Protein AF-A0A453NGG6-F1 (afdb_monomer_lite)

Structure (mmCIF, N/CA/C/O backbone):
data_AF-A0A453NGG6-F1
#
_entry.id   AF-A0A453NGG6-F1
#
loop_
_atom_site.group_PDB
_atom_site.id
_atom_site.type_symbol
_atom_site.label_atom_id
_atom_site.label_alt_id
_atom_site.label_comp_id
_atom_site.label_asym_id
_atom_site.label_entity_id
_atom_site.label_seq_id
_atom_site.pdbx_PDB_ins_code
_atom_site.Cartn_x
_atom_site.Cartn_y
_atom_site.Cartn_z
_atom_site.occupancy
_atom_site.B_iso_or_equiv
_atom_site.auth_seq_id
_atom_site.auth_comp_id
_atom_site.auth_asym_id
_atom_site.auth_atom_id
_atom_site.pdbx_PDB_model_num
ATOM 1 N N . GLU A 1 1 ? -25.852 18.191 16.989 1.00 44.97 1 GLU A N 1
ATOM 2 C CA . GLU A 1 1 ? -25.327 18.763 18.247 1.00 44.97 1 GLU A CA 1
ATOM 3 C C . GLU A 1 1 ? -23.805 18.828 18.145 1.00 44.97 1 GLU A C 1
ATOM 5 O O . GLU A 1 1 ? -23.213 17.887 17.631 1.00 44.97 1 GLU A O 1
ATOM 10 N N . LYS A 1 2 ? -23.177 19.963 18.475 1.00 37.56 2 LYS A N 1
ATOM 11 C CA . LYS A 1 2 ? -21.723 20.170 18.329 1.00 37.56 2 LYS A CA 1
ATOM 12 C C . LYS A 1 2 ? -21.072 20.022 19.701 1.00 37.56 2 LYS A C 1
ATOM 14 O O . LYS A 1 2 ? -21.316 20.851 20.569 1.00 37.56 2 LYS A O 1
ATOM 19 N N . PHE A 1 3 ? -20.265 18.982 19.884 1.00 37.06 3 PHE A N 1
ATOM 20 C CA . PHE A 1 3 ? -19.529 18.746 21.124 1.00 37.06 3 PHE A CA 1
ATOM 21 C C . PHE A 1 3 ? -18.134 19.376 21.014 1.00 37.06 3 PHE A C 1
ATOM 23 O O . PHE A 1 3 ? -17.378 19.046 20.100 1.00 37.06 3 PHE A O 1
ATOM 30 N N . SER A 1 4 ? -17.801 20.308 21.910 1.00 35.47 4 SER A N 1
ATOM 31 C CA . SER A 1 4 ? -16.474 20.929 21.998 1.00 35.47 4 SER A CA 1
ATOM 32 C C . SER A 1 4 ? -15.711 20.373 23.194 1.00 35.47 4 SER A C 1
ATOM 34 O O . SER A 1 4 ? -16.234 20.382 24.307 1.00 35.47 4 SER A O 1
ATOM 36 N N . PHE A 1 5 ? -14.471 19.937 22.976 1.00 36.25 5 PHE A N 1
ATOM 37 C CA . PHE A 1 5 ? -13.595 19.401 24.015 1.00 36.25 5 PHE A CA 1
ATOM 38 C C . PHE A 1 5 ? -12.413 20.346 24.259 1.00 36.25 5 PHE A C 1
ATOM 40 O O . PHE A 1 5 ? -11.691 20.687 23.323 1.00 36.25 5 PHE A O 1
ATOM 47 N N . THR A 1 6 ? -12.198 20.749 25.510 1.00 36.38 6 THR A N 1
ATOM 48 C CA . THR A 1 6 ? -11.005 21.481 25.956 1.00 36.38 6 THR A CA 1
ATOM 49 C C . THR A 1 6 ? -10.087 20.538 26.736 1.00 36.38 6 THR A C 1
ATOM 51 O O . THR A 1 6 ? -10.434 20.059 27.811 1.00 36.38 6 THR A O 1
ATOM 54 N N . VAL A 1 7 ? -8.896 20.264 26.190 1.00 34.22 7 VAL A N 1
ATOM 55 C CA . VAL A 1 7 ? -7.803 19.566 26.892 1.00 34.22 7 VAL A CA 1
ATOM 56 C C . VAL A 1 7 ? -7.043 20.589 27.738 1.00 34.22 7 VAL A C 1
ATOM 58 O O . VAL A 1 7 ? -6.506 21.551 27.190 1.00 34.22 7 VAL A O 1
ATOM 61 N N . THR A 1 8 ? -6.915 20.361 29.043 1.00 32.44 8 THR A N 1
ATOM 62 C CA . THR A 1 8 ? -5.880 20.993 29.873 1.00 32.44 8 THR A CA 1
ATOM 63 C C . THR A 1 8 ? -4.665 20.070 29.954 1.00 32.44 8 THR A C 1
ATOM 65 O O . THR A 1 8 ? -4.759 18.918 30.371 1.00 32.44 8 THR A O 1
ATOM 68 N N . ALA A 1 9 ? -3.514 20.573 29.510 1.00 33.34 9 ALA A N 1
ATOM 69 C CA . ALA A 1 9 ? -2.228 19.896 29.610 1.00 33.34 9 ALA A CA 1
ATOM 70 C C . ALA A 1 9 ? -1.497 20.353 30.880 1.00 33.34 9 ALA A C 1
ATOM 72 O O . ALA A 1 9 ? -1.321 21.552 31.091 1.00 33.34 9 ALA A O 1
ATOM 73 N N . THR A 1 10 ? -1.017 19.411 31.691 1.00 31.14 10 THR A N 1
ATOM 74 C CA . THR A 1 10 ? -0.014 19.671 32.731 1.00 31.14 10 THR A CA 1
ATOM 75 C C . THR A 1 10 ? 1.199 18.775 32.512 1.00 31.14 10 THR A C 1
ATOM 77 O O . THR A 1 10 ? 1.097 17.555 32.397 1.00 31.14 10 THR A O 1
ATOM 80 N N . ALA A 1 11 ? 2.359 19.423 32.414 1.00 33.12 11 ALA A N 1
ATOM 81 C CA . ALA A 1 11 ? 3.676 18.833 32.235 1.00 33.12 11 ALA A CA 1
ATOM 82 C C . ALA A 1 11 ? 4.549 19.098 33.473 1.00 33.12 11 ALA A C 1
ATOM 84 O O . ALA A 1 11 ? 4.583 20.230 33.955 1.00 33.12 11 ALA A O 1
ATOM 85 N N . LYS A 1 12 ? 5.242 18.051 33.946 1.00 31.36 12 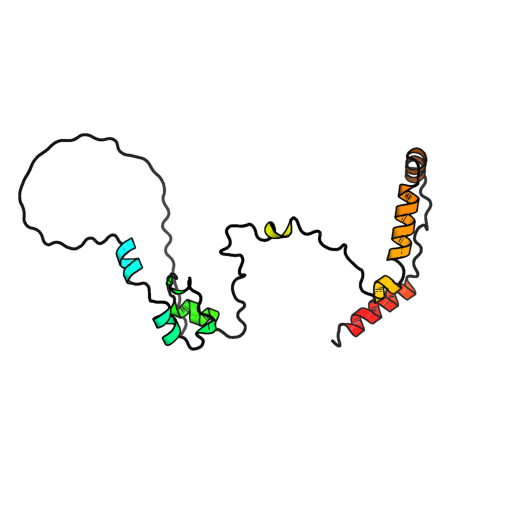LYS A N 1
ATOM 86 C CA . LYS A 1 12 ? 6.482 17.979 34.766 1.00 31.36 12 LYS A CA 1
ATOM 87 C C . LYS A 1 12 ? 6.542 16.543 35.323 1.00 31.36 12 LYS A C 1
ATOM 89 O O . LYS A 1 12 ? 5.527 16.071 35.813 1.00 31.36 12 LYS A O 1
ATOM 94 N N . GLY A 1 13 ? 7.602 15.742 35.233 1.00 28.17 13 GLY A N 1
ATOM 95 C CA . GLY A 1 13 ? 9.039 16.009 35.155 1.00 28.17 13 GLY A CA 1
ATOM 96 C C . GLY A 1 13 ? 9.708 15.337 36.370 1.00 28.17 13 GLY A C 1
ATOM 97 O O . GLY A 1 13 ? 9.475 15.821 37.467 1.00 28.17 13 GLY A O 1
ATOM 98 N N . GLU A 1 14 ? 10.398 14.203 36.128 1.00 29.06 14 GLU A N 1
ATOM 99 C CA . GLU A 1 14 ? 11.607 13.599 36.773 1.00 29.06 14 GLU A CA 1
ATOM 100 C C . GLU A 1 14 ? 11.889 13.888 38.273 1.00 29.06 14 GLU A C 1
ATOM 102 O O . GLU A 1 14 ? 11.798 15.023 38.706 1.00 29.06 14 GLU A O 1
ATOM 107 N N . GLY A 1 15 ? 12.338 13.000 39.169 1.00 26.44 15 GLY A N 1
ATOM 108 C CA . GLY A 1 15 ? 12.923 11.658 39.149 1.00 26.44 15 GLY A CA 1
ATOM 109 C C . GLY A 1 15 ? 13.669 11.428 40.493 1.00 26.44 15 GLY A C 1
ATOM 110 O O . GLY A 1 15 ? 14.025 12.389 41.168 1.00 26.44 15 GLY A O 1
ATOM 111 N N . ASN A 1 16 ? 13.935 10.157 40.816 1.00 28.25 16 ASN A N 1
ATOM 112 C CA . ASN A 1 16 ? 14.922 9.613 41.773 1.00 28.25 16 ASN A CA 1
ATOM 113 C C . ASN A 1 16 ? 14.576 9.325 43.262 1.00 28.25 16 ASN A C 1
ATOM 115 O O . ASN A 1 16 ? 14.553 10.199 44.120 1.00 28.25 16 ASN A O 1
ATOM 119 N N . GLU A 1 17 ? 14.335 8.026 43.493 1.00 29.70 17 GLU A N 1
ATOM 120 C CA . GLU A 1 17 ? 14.970 7.069 44.427 1.00 29.70 17 GLU A CA 1
ATOM 121 C C . GLU A 1 17 ? 15.230 7.414 45.908 1.00 29.70 17 GLU A C 1
ATOM 123 O O . GLU A 1 17 ? 15.846 8.405 46.285 1.00 29.70 17 GLU A O 1
ATOM 128 N N . LYS A 1 18 ? 14.758 6.474 46.740 1.00 26.69 18 LYS A N 1
ATOM 129 C CA . LYS A 1 18 ? 14.790 6.411 48.202 1.00 26.69 18 LYS A CA 1
ATOM 130 C C . LYS A 1 18 ? 15.906 5.464 48.660 1.00 26.69 18 LYS A C 1
ATOM 132 O O . LYS A 1 18 ? 16.033 4.385 48.092 1.00 26.69 18 LYS A O 1
ATOM 137 N N . GLU A 1 19 ? 16.550 5.784 49.780 1.00 27.97 19 GLU A N 1
ATOM 138 C CA . GLU A 1 19 ? 17.157 4.802 50.688 1.00 27.97 19 GLU A CA 1
ATOM 139 C C . GLU A 1 19 ? 16.703 5.061 52.132 1.00 27.97 19 GLU A C 1
ATOM 141 O O . GLU A 1 19 ? 16.215 6.136 52.479 1.00 27.97 19 GLU A O 1
ATOM 146 N N . ALA A 1 20 ? 16.765 3.995 52.924 1.00 29.50 20 ALA A N 1
ATOM 147 C CA . ALA A 1 20 ? 15.894 3.672 54.042 1.00 29.50 20 ALA A CA 1
ATOM 148 C C . ALA A 1 20 ? 16.494 3.958 55.428 1.00 29.50 20 ALA A C 1
ATOM 150 O O . ALA A 1 20 ? 17.701 3.850 55.627 1.00 29.50 20 ALA A O 1
ATOM 151 N N . SER A 1 21 ? 15.623 4.143 56.425 1.00 30.53 21 SER A N 1
ATOM 152 C CA . SER A 1 21 ? 15.875 3.704 57.803 1.00 30.53 21 SER A CA 1
ATOM 153 C C . SER A 1 21 ? 14.558 3.407 58.538 1.00 30.53 21 SER A C 1
ATOM 155 O O . SER A 1 21 ? 13.589 4.162 58.474 1.00 30.53 21 SER A O 1
ATOM 157 N N . ASN A 1 22 ? 14.533 2.233 59.174 1.00 29.06 22 ASN A N 1
ATOM 158 C CA . ASN A 1 22 ? 13.510 1.720 60.090 1.00 29.06 22 ASN A CA 1
ATOM 159 C C . ASN A 1 22 ? 13.496 2.524 61.405 1.00 29.06 22 ASN A C 1
ATOM 161 O O . ASN A 1 22 ? 14.553 2.981 61.828 1.00 29.06 22 ASN A O 1
ATOM 165 N N . ASP A 1 23 ? 12.356 2.622 62.097 1.00 30.3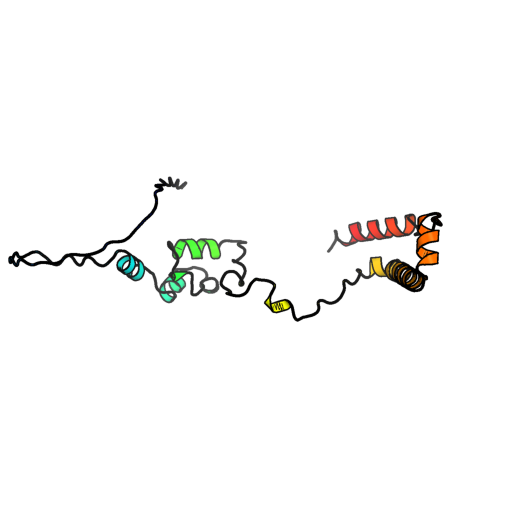3 23 ASP A N 1
ATOM 166 C CA . ASP A 1 23 ? 12.048 1.801 63.286 1.00 30.33 23 ASP A CA 1
ATOM 167 C C . ASP A 1 23 ? 10.665 2.165 63.877 1.00 30.33 23 ASP A C 1
ATOM 169 O O . ASP A 1 23 ? 9.973 3.071 63.418 1.00 30.33 23 ASP A O 1
ATOM 173 N N . ALA A 1 24 ? 10.228 1.366 64.843 1.00 31.98 24 ALA A N 1
ATOM 174 C CA . ALA A 1 24 ? 8.868 1.061 65.240 1.00 31.98 24 ALA A CA 1
ATOM 175 C C . ALA A 1 24 ? 8.125 2.148 66.038 1.00 31.98 24 ALA A C 1
ATOM 177 O O . ALA A 1 24 ? 8.716 2.870 66.830 1.00 31.98 24 ALA A O 1
ATOM 178 N N . ALA A 1 25 ? 6.784 2.129 65.972 1.00 33.34 25 ALA A N 1
ATOM 179 C CA . ALA A 1 25 ? 5.931 2.069 67.169 1.00 33.34 25 ALA A CA 1
ATOM 180 C C . ALA A 1 25 ? 4.438 1.914 66.818 1.00 33.34 25 ALA A C 1
ATOM 182 O O . ALA A 1 25 ? 3.856 2.623 66.005 1.00 33.34 25 ALA A O 1
ATOM 183 N N . LYS A 1 26 ? 3.820 0.961 67.506 1.00 34.66 26 LYS A N 1
ATOM 184 C CA . LYS A 1 26 ? 2.442 0.470 67.413 1.00 34.66 26 LYS A CA 1
ATOM 185 C C . LYS A 1 26 ? 1.444 1.425 68.086 1.00 34.66 26 LYS A C 1
ATOM 187 O O . LYS A 1 26 ? 1.613 1.723 69.267 1.00 34.66 26 LYS A O 1
ATOM 192 N N . LYS A 1 27 ? 0.327 1.769 67.428 1.00 31.03 27 LYS A N 1
ATOM 193 C CA . LYS A 1 27 ? -0.924 2.127 68.131 1.00 31.03 27 LYS A CA 1
ATOM 194 C C . LYS A 1 27 ? -2.180 1.853 67.291 1.00 31.03 27 LYS A C 1
ATOM 196 O O . LYS A 1 27 ? -2.290 2.285 66.154 1.00 31.03 27 LYS A O 1
ATOM 201 N N . LYS A 1 28 ? -3.096 1.093 67.903 1.00 35.22 28 LYS A N 1
ATOM 202 C CA . LYS A 1 28 ? -4.446 0.729 67.443 1.00 35.22 28 LYS A CA 1
ATOM 203 C C . LYS A 1 28 ? -5.301 1.969 67.151 1.00 35.22 28 LYS A C 1
ATOM 205 O O . LYS A 1 28 ? -5.370 2.854 67.999 1.00 35.22 28 LYS A O 1
ATOM 210 N N . GLY A 1 29 ? -6.047 1.932 66.051 1.00 28.70 29 GLY A N 1
ATOM 211 C CA . GLY A 1 29 ? -7.169 2.822 65.762 1.00 28.70 29 GLY A CA 1
ATOM 212 C C . GLY A 1 29 ? -7.968 2.257 64.592 1.00 28.70 29 GLY A C 1
ATOM 213 O O . GLY A 1 29 ? -7.405 2.000 63.539 1.00 28.70 29 GLY A O 1
ATOM 214 N N . SER A 1 30 ? -9.242 1.975 64.835 1.00 41.47 30 SER A N 1
ATOM 215 C CA . SER A 1 30 ? -10.259 1.558 63.870 1.00 41.47 30 SER A CA 1
ATOM 216 C C . SER A 1 30 ? -10.399 2.553 62.719 1.00 41.47 30 SER A C 1
ATOM 218 O O . SER A 1 30 ? -10.647 3.725 62.997 1.00 41.47 30 SER A O 1
ATOM 220 N N . ASP A 1 31 ? -10.340 2.091 61.472 1.00 32.00 31 ASP A N 1
ATOM 221 C CA . ASP A 1 31 ? -10.907 2.836 60.350 1.00 32.00 31 ASP A CA 1
ATOM 222 C C . ASP A 1 31 ? -11.295 1.896 59.203 1.00 32.00 31 ASP A C 1
ATOM 224 O O . ASP A 1 31 ? -10.743 0.810 59.034 1.00 32.00 31 ASP A O 1
ATOM 228 N N . VAL A 1 32 ? -12.332 2.315 58.499 1.00 41.75 32 VAL A N 1
ATOM 229 C CA . VAL A 1 32 ? -13.116 1.625 57.484 1.00 41.75 32 VAL A CA 1
ATOM 230 C C . VAL A 1 32 ? -12.249 1.318 56.262 1.00 41.75 32 VAL A C 1
ATOM 232 O O . VAL A 1 32 ? -11.589 2.206 55.730 1.00 41.75 32 VAL A O 1
ATOM 235 N N . ASP A 1 33 ? -12.269 0.062 55.809 1.00 33.00 33 ASP A N 1
ATOM 236 C CA . ASP A 1 33 ? -11.545 -0.419 54.627 1.00 33.00 33 ASP A CA 1
ATOM 237 C C . ASP A 1 33 ? -12.189 0.162 53.354 1.00 33.00 33 ASP A C 1
ATOM 239 O O . ASP A 1 33 ? -13.025 -0.457 52.691 1.00 33.00 33 ASP A O 1
ATOM 243 N N . TYR A 1 34 ? -11.872 1.422 53.048 1.00 42.00 34 TYR A N 1
ATOM 244 C CA . TYR A 1 34 ? -12.056 1.958 51.710 1.00 42.00 34 TYR A CA 1
ATOM 245 C C . TYR A 1 34 ? -11.016 1.280 50.839 1.00 42.00 34 TYR A C 1
ATOM 247 O O . TYR A 1 34 ? -9.862 1.693 50.821 1.00 42.00 34 TYR A O 1
ATOM 255 N N . ASP A 1 35 ? -11.459 0.234 50.146 1.00 45.88 35 ASP A N 1
ATOM 256 C CA . ASP A 1 35 ? -10.713 -0.510 49.142 1.00 45.88 35 ASP A CA 1
ATOM 257 C C . ASP A 1 35 ? -10.075 0.483 48.151 1.00 45.88 35 ASP A C 1
ATOM 259 O O . ASP A 1 35 ? -10.674 0.942 47.163 1.00 45.88 35 ASP A O 1
ATOM 263 N N . GLU A 1 36 ? -8.840 0.878 48.462 1.00 51.78 36 GLU A N 1
ATOM 264 C CA . GLU A 1 36 ? -7.959 1.675 47.628 1.00 51.78 36 GLU A CA 1
ATOM 265 C C . GLU A 1 36 ? -7.461 0.749 46.520 1.00 51.78 36 GLU A C 1
ATOM 267 O O . GLU A 1 36 ? -6.288 0.416 46.386 1.00 51.78 36 GLU A O 1
ATOM 272 N N . GLN A 1 37 ? -8.408 0.267 45.711 1.00 53.69 37 GLN A N 1
ATOM 273 C CA . GLN A 1 37 ? -8.087 -0.428 44.489 1.00 53.69 37 GLN A CA 1
ATOM 274 C C . GLN A 1 37 ? -7.369 0.583 43.613 1.00 53.69 37 GLN A C 1
ATOM 276 O O . GLN A 1 37 ? -7.982 1.529 43.102 1.00 53.69 37 GLN A O 1
ATOM 281 N N . ASP A 1 38 ? -6.066 0.366 43.467 1.00 59.53 38 ASP A N 1
ATOM 282 C CA . ASP A 1 38 ? -5.187 1.061 42.544 1.00 59.53 38 ASP A CA 1
ATOM 283 C C . ASP A 1 38 ? -5.964 1.453 41.278 1.00 59.53 38 ASP A C 1
ATOM 285 O O . ASP A 1 38 ? -6.529 0.597 40.592 1.00 59.53 38 ASP A O 1
ATOM 289 N N . ALA A 1 39 ? -5.991 2.744 40.938 1.00 65.06 39 ALA A N 1
ATOM 290 C CA . ALA A 1 39 ? -6.626 3.283 39.731 1.00 65.06 39 ALA A CA 1
ATOM 291 C C . ALA A 1 39 ? -6.483 2.426 38.438 1.00 65.06 39 ALA A C 1
ATOM 293 O O . ALA A 1 39 ? -7.439 2.392 37.653 1.00 65.06 39 ALA A O 1
ATOM 294 N N . PRO A 1 40 ? -5.366 1.707 38.166 1.00 64.50 40 PRO A N 1
ATOM 295 C CA . PRO A 1 40 ? -5.289 0.750 37.054 1.00 64.50 40 PRO A CA 1
ATOM 296 C C . PRO A 1 40 ? -6.275 -0.433 37.123 1.00 64.50 40 PRO A C 1
ATOM 298 O O . PRO A 1 40 ? -6.758 -0.861 36.074 1.00 64.50 40 PRO A O 1
ATOM 301 N N . LYS A 1 41 ? -6.601 -0.953 38.312 1.00 65.62 41 LYS A N 1
ATOM 302 C CA . LYS A 1 41 ? -7.534 -2.080 38.508 1.00 65.62 41 LYS A CA 1
ATOM 303 C C . LYS A 1 41 ? -8.977 -1.660 38.215 1.00 65.62 41 LYS A C 1
ATOM 305 O O . LYS A 1 41 ? -9.681 -2.355 37.485 1.00 65.62 41 LYS A O 1
ATOM 310 N N . LYS A 1 42 ? -9.375 -0.459 38.653 1.00 67.50 42 LYS A N 1
ATOM 311 C CA . LYS A 1 42 ? -10.700 0.129 38.363 1.00 67.50 42 LYS A CA 1
ATOM 312 C C . LYS A 1 42 ? -10.934 0.321 36.857 1.00 67.50 42 LYS A C 1
ATOM 314 O O . LYS A 1 42 ? -12.007 0.010 36.351 1.00 67.50 42 LYS A O 1
ATOM 319 N N . LYS A 1 43 ? -9.903 0.746 36.114 1.00 66.88 43 LYS A N 1
ATOM 320 C CA . LYS A 1 43 ? -9.968 0.902 34.648 1.00 66.88 43 LYS A CA 1
ATOM 321 C C . LYS A 1 43 ? -10.050 -0.426 33.893 1.00 66.88 43 LYS A C 1
ATOM 323 O O . LYS A 1 43 ? -10.601 -0.456 32.801 1.00 66.88 43 LYS A O 1
ATOM 328 N N . GLN A 1 44 ? -9.496 -1.516 34.433 1.00 67.19 44 GLN A N 1
ATOM 329 C CA . GLN A 1 44 ? -9.645 -2.844 33.825 1.00 67.19 44 GLN A CA 1
ATOM 330 C C . GLN A 1 44 ? -11.049 -3.410 34.021 1.00 67.19 44 GLN A C 1
ATOM 332 O O . GLN A 1 44 ? -11.582 -4.008 33.093 1.00 67.19 44 GLN A O 1
ATOM 337 N N . LEU A 1 45 ? -11.651 -3.178 35.190 1.00 67.06 45 LEU A N 1
ATOM 338 C CA . LEU A 1 45 ? -13.021 -3.598 35.499 1.00 67.06 45 LEU A CA 1
ATOM 339 C C . LEU A 1 45 ? -14.071 -2.869 34.645 1.00 67.06 45 LEU A C 1
ATOM 341 O O . LEU A 1 45 ? -15.120 -3.432 34.365 1.00 67.06 45 LEU A O 1
ATOM 345 N N . GLN A 1 46 ? -13.775 -1.646 34.193 1.00 72.00 46 GLN A N 1
ATOM 346 C CA . GLN A 1 46 ? -14.638 -0.870 33.292 1.00 72.00 46 GLN A CA 1
ATOM 347 C C . GLN A 1 46 ? -14.539 -1.274 31.809 1.00 72.00 46 GLN A C 1
ATOM 349 O O . GLN A 1 46 ? -15.262 -0.723 30.981 1.00 72.00 46 GLN A O 1
ATOM 354 N N . ARG A 1 47 ? -13.653 -2.207 31.434 1.00 82.06 47 ARG A N 1
ATOM 355 C CA . ARG A 1 47 ? -13.537 -2.647 30.035 1.00 82.06 47 ARG A CA 1
ATOM 356 C C . ARG A 1 47 ? -14.680 -3.592 29.677 1.00 82.06 47 ARG A C 1
ATOM 358 O O . ARG A 1 47 ? -14.853 -4.625 30.320 1.00 82.06 47 ARG A O 1
ATOM 365 N N . MET A 1 48 ? -15.401 -3.272 28.606 1.00 83.38 48 MET A N 1
ATOM 366 C CA . MET A 1 48 ? -16.452 -4.138 28.065 1.00 83.38 48 MET A CA 1
ATOM 367 C C . MET A 1 48 ? -15.882 -5.423 27.462 1.00 83.38 48 MET A C 1
ATOM 369 O O . MET A 1 48 ? -14.768 -5.440 26.925 1.00 83.38 48 MET A O 1
ATOM 373 N N . LYS A 1 49 ? -16.661 -6.509 27.491 1.00 89.19 49 LYS A N 1
ATOM 374 C CA . LYS A 1 49 ? -16.282 -7.735 26.777 1.00 89.19 49 LYS A CA 1
ATOM 375 C C . LYS A 1 49 ? -16.508 -7.561 25.278 1.00 89.19 49 LYS A C 1
ATOM 377 O O . LYS A 1 49 ? -17.452 -6.920 24.829 1.00 89.19 49 LYS A O 1
ATOM 382 N N . ILE A 1 50 ? -15.688 -8.241 24.479 1.00 90.06 50 ILE A N 1
ATOM 383 C CA . ILE A 1 50 ? -15.814 -8.234 23.010 1.00 90.06 50 ILE A CA 1
ATOM 384 C C . ILE A 1 50 ? -17.198 -8.738 22.560 1.00 90.06 50 ILE A C 1
ATOM 386 O O . ILE A 1 50 ? -17.739 -8.246 21.575 1.00 90.06 50 ILE A O 1
ATOM 390 N N . ALA A 1 51 ? -17.774 -9.716 23.269 1.00 91.31 51 ALA A N 1
ATOM 391 C CA . ALA A 1 51 ? -19.099 -10.251 22.954 1.00 91.31 51 ALA A CA 1
ATOM 392 C C . ALA A 1 51 ? -20.209 -9.202 23.135 1.00 91.31 51 ALA A C 1
ATOM 394 O O . ALA A 1 51 ? -21.071 -9.087 22.271 1.00 91.31 51 ALA A O 1
ATOM 395 N N . GLU A 1 52 ? -20.143 -8.413 24.209 1.00 91.12 52 GLU A N 1
ATOM 396 C CA . GLU A 1 52 ? -21.084 -7.320 24.492 1.00 91.12 52 GLU A CA 1
ATOM 397 C C . GLU A 1 52 ? -20.958 -6.226 23.423 1.00 91.12 52 GLU A C 1
ATOM 399 O O . GLU A 1 52 ? -21.949 -5.810 22.829 1.00 91.12 52 GLU A O 1
ATOM 404 N N . LEU A 1 53 ? -19.723 -5.854 23.064 1.00 91.44 53 LEU A N 1
ATOM 405 C CA . LEU A 1 53 ? -19.466 -4.868 22.012 1.00 91.44 53 LEU A CA 1
ATOM 406 C C . LEU A 1 53 ? -20.027 -5.304 20.648 1.00 91.44 53 LEU A C 1
ATOM 408 O O . LEU A 1 53 ? -20.586 -4.493 19.910 1.00 91.44 53 LEU A O 1
ATOM 412 N N . LYS A 1 54 ? -19.919 -6.599 20.324 1.00 94.06 54 LYS A N 1
ATOM 413 C CA . LYS A 1 54 ? -20.504 -7.170 19.103 1.00 94.06 54 LYS A CA 1
ATOM 414 C C . LYS A 1 54 ? -22.031 -7.183 19.112 1.00 94.06 54 LYS A C 1
ATOM 416 O O . LYS A 1 54 ? -22.615 -7.087 18.039 1.00 94.06 54 LYS A O 1
ATOM 421 N N . GLN A 1 55 ? -22.667 -7.308 20.277 1.00 92.19 55 GLN A N 1
ATOM 422 C CA . GLN A 1 55 ? -24.128 -7.269 20.397 1.00 92.19 55 GLN A CA 1
ATOM 423 C C . GLN A 1 55 ? -24.690 -5.863 20.167 1.00 92.19 55 GLN A C 1
ATOM 425 O O . GLN A 1 55 ? -25.746 -5.726 19.562 1.00 92.19 55 GLN A O 1
ATOM 430 N N . ILE A 1 56 ? -23.985 -4.830 20.634 1.00 89.12 56 ILE A N 1
ATOM 431 C CA . ILE A 1 56 ? -24.431 -3.430 20.541 1.00 89.12 56 ILE A CA 1
ATOM 432 C C . ILE A 1 56 ? -24.221 -2.866 19.129 1.00 89.12 56 ILE A C 1
ATOM 434 O O . ILE A 1 56 ? -24.987 -2.028 18.657 1.00 89.12 56 ILE A O 1
ATOM 438 N N . CYS A 1 57 ? -23.166 -3.297 18.439 1.00 88.88 57 CYS A N 1
ATOM 439 C CA . CYS A 1 57 ? -22.791 -2.696 17.168 1.00 88.88 57 CYS A CA 1
ATOM 440 C C . CYS A 1 57 ? -23.678 -3.142 15.989 1.00 88.88 57 CYS A C 1
ATOM 442 O O . CYS A 1 57 ? -24.023 -4.312 15.839 1.00 88.88 57 CYS A O 1
ATOM 444 N N . ASN A 1 58 ? -23.930 -2.219 15.057 1.00 88.06 58 ASN A N 1
ATOM 445 C CA . ASN A 1 58 ? -24.677 -2.507 13.825 1.00 88.06 58 ASN A CA 1
ATOM 446 C C . ASN A 1 58 ? -23.931 -3.456 12.868 1.00 88.06 58 ASN A C 1
ATOM 448 O O . ASN A 1 58 ? -24.548 -4.075 12.003 1.00 88.06 58 ASN A O 1
ATOM 452 N N . LYS A 1 59 ? -22.594 -3.524 12.963 1.00 90.06 59 LYS A N 1
ATOM 453 C CA . LYS A 1 59 ? -21.744 -4.306 12.054 1.00 90.06 59 LYS A CA 1
ATOM 454 C C . LYS A 1 59 ? -20.636 -5.049 12.819 1.00 90.06 59 LYS A C 1
ATOM 456 O O . LYS A 1 59 ? -19.509 -4.552 12.896 1.00 90.06 59 LYS A O 1
ATOM 461 N N . PRO A 1 60 ? -20.932 -6.246 13.360 1.00 92.62 60 PRO A N 1
ATOM 462 C CA . PRO A 1 60 ? -20.025 -6.979 14.251 1.00 92.62 60 PRO A CA 1
ATOM 463 C C . PRO A 1 60 ? -18.755 -7.515 13.587 1.00 92.62 60 PRO A C 1
ATOM 465 O O . PRO A 1 60 ? -17.803 -7.856 14.291 1.00 92.62 60 PRO A O 1
ATOM 468 N N . ASP A 1 61 ? -18.699 -7.552 12.255 1.00 91.94 61 ASP A N 1
ATOM 469 C CA . ASP A 1 61 ? -17.531 -8.025 11.498 1.00 91.94 61 ASP A CA 1
ATOM 470 C C . ASP A 1 61 ? -16.306 -7.113 11.640 1.00 91.94 61 ASP A C 1
ATOM 472 O O . ASP A 1 61 ? -15.169 -7.559 11.507 1.00 91.94 61 ASP A O 1
ATOM 476 N N . VAL A 1 62 ? -16.535 -5.822 11.896 1.00 91.94 62 VAL A N 1
ATOM 477 C CA . VAL A 1 62 ? -15.479 -4.801 11.969 1.00 91.94 62 VAL A CA 1
ATOM 478 C C . VAL A 1 62 ? -14.796 -4.783 13.347 1.00 91.94 62 VAL A C 1
ATOM 480 O O . VAL A 1 62 ? -13.714 -4.210 13.507 1.00 91.94 62 VAL A O 1
ATOM 483 N N . VAL A 1 63 ? -15.414 -5.429 14.341 1.00 93.38 63 VAL A N 1
ATOM 484 C CA . VAL A 1 63 ? -14.923 -5.487 15.719 1.00 93.38 63 VAL A CA 1
ATOM 485 C C . VAL A 1 63 ? -13.741 -6.449 15.815 1.00 93.38 63 VAL A C 1
ATOM 487 O O . VAL A 1 63 ? -13.863 -7.658 15.601 1.00 93.38 63 VAL A O 1
ATOM 490 N N . GLU A 1 64 ? -12.589 -5.907 16.189 1.00 92.31 64 GLU A N 1
ATOM 491 C CA . GLU A 1 64 ? -11.337 -6.625 16.396 1.00 92.31 64 GLU A CA 1
ATOM 492 C C . GLU A 1 64 ? -11.083 -6.857 17.894 1.00 92.31 64 GLU A C 1
ATOM 494 O O . GLU A 1 64 ? -11.626 -6.179 18.764 1.00 92.31 64 GLU A O 1
ATOM 499 N N . VAL A 1 65 ? -10.223 -7.827 18.215 1.00 91.12 65 VAL A N 1
ATOM 500 C CA . VAL A 1 65 ? -9.973 -8.265 19.604 1.00 91.12 65 VAL A CA 1
ATOM 501 C C . VAL A 1 65 ? -9.418 -7.138 20.486 1.00 91.12 65 VAL A C 1
ATOM 503 O O . VAL A 1 65 ? -9.656 -7.111 21.690 1.00 91.12 65 VAL A O 1
ATOM 506 N N . TRP A 1 66 ? -8.693 -6.190 19.895 1.00 90.75 66 TRP A N 1
ATOM 507 C CA . TRP A 1 66 ? -8.104 -5.057 20.608 1.00 90.75 66 TRP A CA 1
ATOM 508 C C . TRP A 1 66 ? -9.074 -3.893 20.850 1.00 90.75 66 TRP A C 1
ATOM 510 O O . TRP A 1 66 ? -8.772 -3.045 21.691 1.00 90.75 66 TRP A O 1
ATOM 520 N N . ASP A 1 67 ? -10.240 -3.854 20.194 1.00 91.81 67 ASP A N 1
ATOM 521 C CA . ASP A 1 67 ? -11.182 -2.730 20.315 1.00 91.81 67 ASP A CA 1
ATOM 522 C C . ASP A 1 67 ? -11.769 -2.625 21.736 1.00 91.81 67 ASP A C 1
ATOM 524 O O . ASP A 1 67 ? -11.989 -1.526 22.235 1.00 91.81 67 ASP A O 1
ATOM 528 N N . ALA A 1 68 ? -11.908 -3.752 22.447 1.00 91.00 68 ALA A N 1
ATOM 529 C CA . ALA A 1 68 ? -12.368 -3.801 23.842 1.00 91.00 68 ALA A CA 1
ATOM 530 C C . ALA A 1 68 ? -11.421 -3.110 24.845 1.00 91.00 68 ALA A C 1
ATOM 532 O O . ALA A 1 68 ? -11.797 -2.836 25.982 1.00 91.00 68 ALA A O 1
ATOM 533 N N . THR A 1 69 ? -10.174 -2.849 24.445 1.00 90.06 69 THR A N 1
ATOM 534 C CA . THR A 1 69 ? -9.177 -2.184 25.300 1.00 90.06 69 THR A CA 1
ATOM 535 C C . THR A 1 69 ? -9.090 -0.676 25.077 1.00 90.06 69 THR A C 1
ATOM 537 O O . THR A 1 69 ? -8.326 -0.010 25.781 1.00 90.06 69 THR A O 1
ATOM 540 N N . ALA A 1 70 ? -9.853 -0.141 24.118 1.00 90.19 70 ALA A N 1
ATOM 541 C CA . ALA A 1 70 ? -9.913 1.284 23.831 1.00 90.19 70 ALA A CA 1
ATOM 542 C C . ALA A 1 70 ? -10.523 2.079 24.998 1.00 90.19 70 ALA A C 1
ATOM 544 O O . ALA A 1 70 ? -11.193 1.525 25.866 1.00 90.19 70 ALA A O 1
ATOM 545 N N . VAL A 1 71 ? -10.282 3.394 25.009 1.00 89.00 71 VAL A N 1
ATOM 546 C CA . VAL A 1 71 ? -10.869 4.306 26.008 1.00 89.00 71 VAL A CA 1
ATOM 547 C C . VAL A 1 71 ? -12.390 4.369 25.857 1.00 89.00 71 VAL A C 1
ATOM 549 O O . VAL A 1 71 ? -13.099 4.328 26.854 1.00 89.00 71 VAL A O 1
ATOM 552 N N . ASP A 1 72 ? -12.865 4.428 24.612 1.00 90.94 72 ASP A N 1
ATOM 553 C CA . ASP A 1 72 ? -14.279 4.384 24.249 1.00 90.94 72 ASP A CA 1
ATOM 554 C C . ASP A 1 72 ? -14.474 3.348 23.122 1.00 90.94 72 ASP A C 1
ATOM 556 O O . ASP A 1 72 ? -14.179 3.636 21.954 1.00 90.94 72 ASP A O 1
ATOM 560 N N . PRO A 1 73 ? -14.877 2.110 23.457 1.00 92.25 73 PRO A N 1
ATOM 561 C CA . PRO A 1 73 ? -15.039 1.041 22.476 1.00 92.25 73 PRO A CA 1
ATOM 562 C C . PRO A 1 73 ? -16.269 1.226 21.569 1.00 92.25 73 PRO A C 1
ATOM 564 O O . PRO A 1 73 ? -16.215 0.818 20.409 1.00 92.25 73 PRO A O 1
ATOM 567 N N . GLU A 1 74 ? -17.353 1.851 22.041 1.00 91.12 74 GLU A N 1
ATOM 568 C CA . GLU A 1 74 ? -18.571 2.051 21.239 1.00 91.12 74 GLU A CA 1
ATOM 569 C C . GLU A 1 74 ? -18.329 3.067 20.126 1.00 91.12 74 GLU A C 1
ATOM 571 O O . GLU A 1 74 ? -18.579 2.784 18.949 1.00 91.12 74 GLU A O 1
ATOM 576 N N . LEU A 1 75 ? -17.760 4.224 20.481 1.00 92.69 75 LEU A N 1
ATOM 577 C CA . LEU A 1 75 ? -17.409 5.260 19.516 1.00 92.69 75 LEU A CA 1
ATOM 578 C C . LEU A 1 75 ? -16.365 4.761 18.516 1.00 92.69 75 LEU A C 1
ATOM 580 O O . LEU A 1 75 ? -16.460 5.052 17.320 1.00 92.69 75 LEU A O 1
ATOM 584 N N . LEU A 1 76 ? -15.375 3.991 18.981 1.00 93.00 76 LEU A N 1
ATOM 585 C CA . LEU A 1 76 ? -14.357 3.421 18.104 1.00 93.00 76 LEU A CA 1
ATOM 586 C C . LEU A 1 76 ? -14.997 2.540 17.030 1.00 93.00 76 LEU A C 1
ATOM 588 O O . LEU A 1 76 ? -14.705 2.715 15.847 1.00 93.00 76 LEU A O 1
ATOM 592 N N . VAL A 1 77 ? -15.887 1.624 17.419 1.00 93.69 77 VAL A N 1
ATOM 593 C CA . VAL A 1 77 ? -16.585 0.743 16.474 1.00 93.69 77 VAL A CA 1
ATOM 594 C C . VAL A 1 77 ? -17.525 1.536 15.569 1.00 93.69 77 VAL A C 1
ATOM 596 O O . VAL A 1 77 ? -17.574 1.259 14.368 1.00 93.69 77 VAL A O 1
ATOM 599 N N . TYR A 1 78 ? -18.201 2.565 16.087 1.00 93.50 78 TYR A N 1
ATOM 600 C CA . TYR A 1 78 ? -19.018 3.469 15.278 1.00 93.50 78 TYR A CA 1
ATOM 601 C C . TYR A 1 78 ? -18.196 4.103 14.147 1.00 93.50 78 TYR A C 1
ATOM 603 O O . TYR A 1 78 ? -18.556 3.966 12.976 1.00 93.50 78 TYR A O 1
ATOM 611 N N . LEU A 1 79 ? -17.039 4.691 14.466 1.00 93.88 79 LEU A N 1
ATOM 612 C CA . LEU A 1 79 ? -16.126 5.277 13.479 1.00 93.88 79 LEU A CA 1
ATOM 613 C C . LEU A 1 79 ? -15.611 4.231 12.485 1.00 93.88 79 LEU A C 1
ATOM 615 O O . LEU A 1 79 ? -15.579 4.468 11.278 1.00 93.88 79 LEU A O 1
ATOM 619 N N . LYS A 1 80 ? -15.249 3.047 12.975 1.00 93.06 80 LYS A N 1
ATOM 620 C CA . LYS A 1 80 ? -14.758 1.938 12.149 1.00 93.06 80 LYS A CA 1
ATOM 621 C C . LYS A 1 80 ? -15.825 1.422 11.178 1.00 93.06 80 LYS A C 1
ATOM 623 O O . LYS A 1 80 ? -15.493 1.013 10.072 1.00 93.06 80 LYS A O 1
ATOM 628 N N . SER A 1 81 ? -17.096 1.466 11.574 1.00 93.00 81 SER A N 1
ATOM 629 C CA . SER A 1 81 ? -18.248 1.052 10.760 1.00 93.00 81 SER A CA 1
ATOM 630 C C . SER A 1 81 ? -18.809 2.155 9.853 1.00 93.00 81 SER A C 1
ATOM 632 O O . SER A 1 81 ? -19.698 1.887 9.040 1.00 93.00 81 SER A O 1
ATOM 634 N N . TYR A 1 82 ? -18.302 3.386 9.975 1.00 93.69 82 TYR A N 1
ATOM 635 C CA . TYR A 1 82 ? -18.796 4.532 9.224 1.00 93.69 82 TYR A CA 1
ATOM 636 C C . TYR A 1 82 ? -18.564 4.371 7.711 1.00 93.69 82 TYR A C 1
ATOM 638 O O . TYR A 1 82 ? -17.678 3.651 7.247 1.00 93.69 82 TYR A O 1
ATOM 646 N N . ARG A 1 83 ? -19.393 5.033 6.902 1.00 93.75 83 ARG A N 1
ATOM 647 C CA . ARG A 1 83 ? -19.375 4.885 5.441 1.00 93.75 83 ARG A CA 1
ATOM 648 C C . ARG A 1 83 ? -18.019 5.329 4.870 1.00 93.75 83 ARG A C 1
ATOM 650 O O . ARG A 1 83 ? -17.582 6.447 5.121 1.00 93.75 83 ARG A O 1
ATOM 657 N N . ASN A 1 84 ? -17.414 4.483 4.033 1.00 94.31 84 ASN A N 1
ATOM 658 C CA . ASN A 1 84 ? -16.164 4.752 3.302 1.00 94.31 84 ASN A CA 1
ATOM 659 C C . ASN A 1 84 ? -14.923 4.964 4.189 1.00 94.31 84 ASN A C 1
ATOM 661 O O . ASN A 1 84 ? -13.954 5.585 3.750 1.00 94.31 84 ASN A O 1
ATOM 665 N N . THR A 1 85 ? -14.922 4.457 5.420 1.00 94.44 85 THR A N 1
ATOM 666 C CA . THR A 1 85 ? -13.716 4.470 6.248 1.00 94.44 85 THR A CA 1
ATOM 667 C C . THR A 1 85 ? -12.755 3.368 5.821 1.00 94.44 85 THR A C 1
ATOM 669 O O . THR A 1 85 ? -13.146 2.265 5.432 1.00 94.44 85 THR A O 1
ATOM 672 N N . VAL A 1 86 ? -11.462 3.685 5.857 1.00 94.44 86 VAL A N 1
ATOM 673 C CA . VAL A 1 86 ? -10.392 2.734 5.555 1.00 94.44 86 VAL A CA 1
ATOM 674 C C . VAL A 1 86 ? -9.857 2.198 6.883 1.00 94.44 86 VAL A C 1
ATOM 676 O O . VAL A 1 86 ? -9.482 2.999 7.743 1.00 94.44 86 VAL A O 1
ATOM 679 N N . PRO A 1 87 ? -9.810 0.869 7.082 1.00 92.31 87 PRO A N 1
ATOM 680 C CA . PRO A 1 87 ? -9.311 0.296 8.322 1.00 92.31 87 PRO A CA 1
ATOM 681 C C . PRO A 1 87 ? -7.808 0.541 8.484 1.00 92.31 87 PRO A C 1
ATOM 683 O O . PRO A 1 87 ? -7.062 0.695 7.512 1.00 92.31 87 PRO A O 1
ATOM 686 N N . VAL A 1 88 ? -7.348 0.513 9.734 1.00 92.56 88 VAL A N 1
ATOM 687 C CA . VAL A 1 88 ? -5.926 0.656 10.061 1.00 92.56 88 VAL A CA 1
ATOM 688 C C . VAL A 1 88 ? -5.120 -0.487 9.414 1.00 92.56 88 VAL A C 1
ATOM 690 O O . VAL A 1 88 ? -5.510 -1.655 9.516 1.00 92.56 88 VAL A O 1
ATOM 693 N N . PRO A 1 89 ? -3.977 -0.209 8.757 1.00 94.88 89 PRO A N 1
ATOM 694 C CA . PRO A 1 89 ? -3.170 -1.243 8.114 1.00 94.88 89 PRO A CA 1
ATOM 695 C C . PRO A 1 89 ? -2.702 -2.337 9.082 1.00 94.88 89 PRO A C 1
ATOM 697 O O . PRO A 1 89 ? -2.051 -2.045 10.078 1.00 94.88 89 PRO A O 1
ATOM 700 N N . ARG A 1 90 ? -2.907 -3.617 8.733 1.00 90.31 90 ARG A N 1
ATOM 701 C CA . ARG A 1 90 ? -2.617 -4.809 9.573 1.0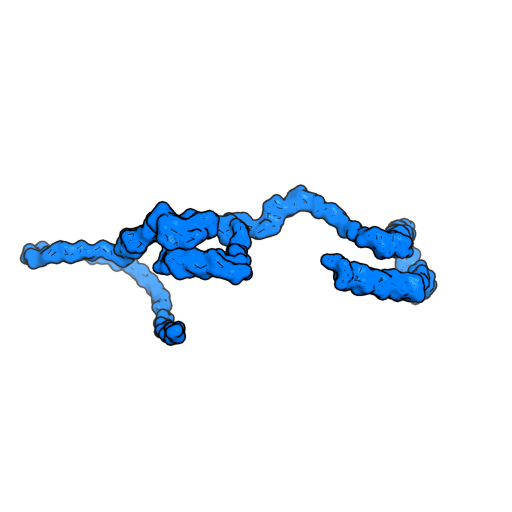0 90.31 90 ARG A CA 1
ATOM 702 C C . ARG A 1 90 ? -1.217 -4.906 10.198 1.00 90.31 90 ARG A C 1
ATOM 704 O O . ARG A 1 90 ? -1.012 -5.729 11.085 1.00 90.31 90 ARG A O 1
ATOM 711 N N . HIS A 1 91 ? -0.233 -4.159 9.706 1.00 93.81 91 HIS A N 1
ATOM 712 C CA . HIS A 1 91 ? 1.137 -4.210 10.220 1.00 93.81 91 HIS A CA 1
ATOM 713 C C . HIS A 1 91 ? 1.376 -3.304 11.433 1.00 93.81 91 HIS A C 1
ATOM 715 O O . HIS A 1 91 ? 2.458 -3.367 12.007 1.00 93.81 91 HIS A O 1
ATOM 721 N N . TRP A 1 92 ? 0.389 -2.500 11.840 1.00 93.31 92 TRP A N 1
ATOM 722 C CA . TRP A 1 92 ? 0.497 -1.600 12.992 1.00 93.31 92 TRP A CA 1
ATOM 723 C C . TRP A 1 92 ? 0.831 -2.340 14.301 1.00 93.31 92 TRP A C 1
ATOM 725 O O . TRP A 1 92 ? 1.619 -1.851 15.102 1.00 93.31 92 TRP A O 1
ATOM 735 N N . SER A 1 93 ? 0.276 -3.541 14.490 1.00 91.25 93 SER A N 1
ATOM 736 C CA . SER A 1 93 ? 0.469 -4.382 15.680 1.00 91.25 93 SER A CA 1
ATOM 737 C C . SER A 1 93 ? 1.566 -5.439 15.510 1.00 91.25 93 SER A C 1
ATOM 739 O O . SER A 1 93 ? 1.822 -6.241 16.412 1.00 91.25 93 SER A O 1
ATOM 741 N N . GLN A 1 94 ? 2.233 -5.479 14.353 1.00 92.94 94 GLN A N 1
ATOM 742 C CA . GLN A 1 94 ? 3.287 -6.454 14.094 1.00 92.94 94 GLN A CA 1
ATOM 743 C C . GLN A 1 94 ? 4.604 -5.989 14.718 1.00 92.94 94 GLN A C 1
ATOM 745 O O . GLN A 1 94 ? 5.045 -4.864 14.514 1.00 92.94 94 GLN A O 1
ATOM 750 N N . LYS A 1 95 ? 5.301 -6.896 15.415 1.00 92.94 95 LYS A N 1
ATOM 751 C CA . LYS A 1 95 ? 6.626 -6.605 15.999 1.00 92.94 95 LYS A CA 1
ATOM 752 C C . LYS A 1 95 ? 7.712 -6.337 14.945 1.00 92.94 95 LYS A C 1
ATOM 754 O O . LYS A 1 95 ? 8.732 -5.724 15.242 1.00 92.94 95 LYS A O 1
ATOM 759 N N . ARG A 1 96 ? 7.544 -6.860 13.726 1.00 92.19 96 ARG A N 1
ATOM 760 C CA . ARG A 1 96 ? 8.521 -6.735 12.631 1.00 92.19 96 ARG A CA 1
ATOM 761 C C . ARG A 1 96 ? 8.294 -5.428 11.871 1.00 92.19 96 ARG A C 1
ATOM 763 O O . ARG A 1 96 ? 7.153 -5.032 11.667 1.00 92.19 96 ARG A O 1
ATOM 770 N N . LYS A 1 97 ? 9.363 -4.796 11.367 1.00 90.31 97 LYS A N 1
ATOM 771 C CA . LYS A 1 97 ? 9.216 -3.601 10.512 1.00 90.31 97 LYS A CA 1
ATOM 772 C C . LYS A 1 97 ? 8.524 -3.971 9.190 1.00 90.31 97 LYS A C 1
ATOM 774 O O . LYS A 1 97 ? 8.834 -5.013 8.610 1.00 90.31 97 LYS A O 1
ATOM 779 N N . PHE A 1 98 ? 7.662 -3.084 8.683 1.00 90.00 98 PHE A N 1
ATOM 780 C CA . PHE A 1 98 ? 6.736 -3.315 7.558 1.00 90.00 98 PHE A CA 1
ATOM 781 C C . PHE A 1 98 ? 7.318 -4.095 6.357 1.00 90.00 98 PHE A C 1
ATOM 783 O O . PHE A 1 98 ? 6.719 -5.069 5.907 1.00 90.00 98 PHE A O 1
ATOM 790 N N . LEU A 1 99 ? 8.499 -3.719 5.848 1.00 89.69 99 LEU A N 1
ATOM 791 C CA . LEU A 1 99 ? 9.103 -4.353 4.661 1.00 89.69 99 LEU A CA 1
ATOM 792 C C . LEU A 1 99 ? 10.147 -5.437 4.969 1.00 89.69 99 LEU A C 1
ATOM 794 O O . LEU A 1 99 ? 10.634 -6.094 4.049 1.00 89.69 99 LEU A O 1
ATOM 798 N N . GLN A 1 100 ? 10.498 -5.665 6.237 1.00 89.06 100 GLN A N 1
ATOM 799 C CA . GLN A 1 100 ? 11.584 -6.592 6.577 1.00 89.06 100 GLN A CA 1
ATOM 800 C C . GLN A 1 100 ? 11.256 -8.047 6.239 1.00 89.06 100 GLN A C 1
ATOM 802 O O . GLN A 1 100 ? 12.148 -8.785 5.826 1.00 89.06 100 GLN A O 1
ATOM 807 N N . ALA A 1 101 ? 9.985 -8.445 6.327 1.00 85.94 101 ALA A N 1
ATOM 808 C CA . ALA A 1 101 ? 9.554 -9.797 5.971 1.00 85.94 101 ALA A CA 1
ATOM 809 C C . ALA A 1 101 ? 9.798 -10.141 4.488 1.00 85.94 101 ALA A C 1
ATOM 811 O O . ALA A 1 101 ? 9.909 -11.312 4.142 1.00 85.94 101 ALA A O 1
ATOM 812 N N . LYS A 1 102 ? 9.911 -9.131 3.612 1.00 85.50 102 LYS A N 1
ATOM 813 C CA . LYS A 1 102 ? 10.092 -9.309 2.163 1.00 85.50 102 LYS A CA 1
ATOM 814 C C . LYS A 1 102 ? 11.543 -9.152 1.701 1.00 85.50 102 LYS A C 1
ATOM 816 O O . LYS A 1 102 ? 11.799 -9.231 0.507 1.00 85.50 102 LYS A O 1
ATOM 821 N N . ARG A 1 103 ? 12.505 -8.959 2.614 1.00 82.88 103 ARG A N 1
ATOM 822 C CA . ARG A 1 103 ? 13.917 -8.708 2.261 1.00 82.88 103 ARG A CA 1
ATOM 823 C C . ARG A 1 103 ? 14.592 -9.890 1.546 1.00 82.88 103 ARG A C 1
ATOM 825 O O . ARG A 1 103 ? 15.523 -9.663 0.785 1.00 82.88 103 ARG A O 1
ATOM 832 N N . GLY A 1 104 ? 14.122 -11.121 1.769 1.00 83.06 104 GLY A N 1
ATOM 833 C CA . GLY A 1 104 ? 14.640 -12.333 1.114 1.00 83.06 104 GLY A CA 1
ATOM 834 C C . GLY A 1 104 ? 13.957 -12.696 -0.209 1.00 83.06 104 GLY A C 1
ATOM 835 O O . GLY A 1 104 ? 14.406 -13.607 -0.894 1.00 83.06 104 GLY A O 1
ATOM 836 N N . ILE A 1 105 ? 12.879 -12.001 -0.582 1.00 87.31 105 ILE A N 1
ATOM 837 C CA . ILE A 1 105 ? 12.151 -12.259 -1.825 1.00 87.31 105 ILE A CA 1
ATOM 838 C C . ILE A 1 105 ? 12.624 -11.234 -2.851 1.00 87.31 105 ILE A C 1
ATOM 840 O O . ILE A 1 105 ? 12.352 -10.039 -2.722 1.00 87.31 105 ILE A O 1
ATOM 844 N N . ALA A 1 106 ? 13.333 -11.696 -3.880 1.00 86.25 106 ALA A N 1
ATOM 845 C CA . ALA A 1 106 ? 13.763 -10.827 -4.964 1.00 86.25 106 ALA A CA 1
ATOM 846 C C . ALA A 1 106 ? 12.535 -10.299 -5.722 1.00 86.25 106 ALA A C 1
ATOM 848 O O . ALA A 1 106 ? 11.793 -11.052 -6.356 1.00 86.25 106 ALA A O 1
ATOM 849 N N . LYS A 1 107 ? 12.309 -8.982 -5.659 1.00 90.06 107 LYS A N 1
ATOM 850 C CA . LYS A 1 107 ? 11.295 -8.325 -6.488 1.00 90.06 107 LYS A CA 1
ATOM 851 C C . LYS A 1 107 ? 11.685 -8.517 -7.956 1.00 90.06 107 LYS A C 1
ATOM 853 O O . LYS A 1 107 ? 12.836 -8.274 -8.317 1.00 90.06 107 LYS A O 1
ATOM 858 N N . ARG A 1 108 ? 10.728 -8.914 -8.805 1.00 89.38 108 ARG A N 1
ATOM 859 C CA . ARG A 1 108 ? 10.950 -8.936 -10.259 1.00 89.38 108 ARG A CA 1
ATOM 860 C C . ARG A 1 108 ? 11.423 -7.548 -10.718 1.00 89.38 108 ARG A C 1
ATOM 862 O O . ARG A 1 108 ? 10.923 -6.544 -10.194 1.00 89.38 108 ARG A O 1
ATOM 869 N N . PRO A 1 109 ? 12.359 -7.472 -11.678 1.00 90.44 109 PRO A N 1
ATOM 870 C CA . PRO A 1 109 ? 12.740 -6.196 -12.259 1.00 90.44 109 PRO A CA 1
ATOM 871 C C . PRO A 1 109 ? 11.512 -5.537 -12.888 1.00 90.44 109 PRO A C 1
ATOM 873 O O . PRO A 1 109 ? 10.557 -6.208 -13.286 1.00 90.44 109 PRO A O 1
ATOM 876 N N . PHE A 1 110 ? 11.532 -4.211 -12.940 1.00 92.00 110 PHE A N 1
ATOM 877 C CA . PHE A 1 110 ? 10.453 -3.450 -13.547 1.00 92.00 110 PHE A CA 1
ATOM 878 C C . PHE A 1 110 ? 10.289 -3.844 -15.021 1.00 92.00 110 PHE A C 1
ATOM 880 O O . PHE A 1 110 ? 11.270 -3.880 -15.759 1.00 92.00 110 PHE A O 1
ATOM 887 N N . GLN A 1 111 ? 9.056 -4.145 -15.426 1.00 91.12 111 GLN A N 1
ATOM 888 C CA . GLN A 1 111 ? 8.692 -4.434 -16.811 1.00 91.12 111 GLN A CA 1
ATOM 889 C C . GLN A 1 111 ? 7.897 -3.256 -17.346 1.00 91.12 111 GLN A C 1
ATOM 891 O O . GLN A 1 111 ? 6.968 -2.780 -16.690 1.00 91.12 111 GLN A O 1
ATOM 896 N N . LEU A 1 112 ? 8.283 -2.773 -18.524 1.00 89.31 112 LEU A N 1
ATOM 897 C CA . LEU A 1 112 ? 7.583 -1.668 -19.154 1.00 89.31 112 LEU A CA 1
ATOM 898 C C . LEU A 1 112 ? 6.186 -2.122 -19.595 1.00 89.31 112 LEU A C 1
ATOM 900 O O . LEU A 1 112 ? 6.035 -3.239 -20.096 1.00 89.31 112 LEU A O 1
ATOM 904 N N . PRO A 1 113 ? 5.164 -1.261 -19.456 1.00 90.00 113 PRO A N 1
ATOM 905 C CA . PRO A 1 113 ? 3.866 -1.511 -20.061 1.00 90.00 113 PRO A CA 1
ATOM 906 C C . PRO A 1 113 ? 4.001 -1.800 -21.560 1.00 90.00 113 PRO A C 1
ATOM 908 O O . PRO A 1 113 ? 4.826 -1.190 -22.247 1.00 90.00 113 PRO A O 1
ATOM 911 N N . VAL A 1 114 ? 3.163 -2.706 -22.074 1.00 86.38 114 VAL A N 1
ATOM 912 C CA . VAL A 1 114 ? 3.271 -3.278 -23.431 1.00 86.38 114 VAL A CA 1
ATOM 913 C C . VAL A 1 114 ? 3.396 -2.206 -24.519 1.00 86.38 114 VAL A C 1
ATOM 915 O O . VAL A 1 114 ? 4.171 -2.356 -25.457 1.00 86.38 114 VAL A O 1
ATOM 918 N N . PHE A 1 115 ? 2.686 -1.089 -24.380 1.00 82.50 115 PHE A N 1
ATOM 919 C CA . PHE A 1 115 ? 2.695 -0.004 -25.359 1.00 82.50 115 PHE A CA 1
ATOM 920 C C . PHE A 1 115 ? 4.006 0.808 -25.389 1.00 82.50 115 PHE A C 1
ATOM 922 O O . PHE A 1 115 ? 4.360 1.297 -26.456 1.00 82.50 115 PHE A O 1
ATOM 929 N N . ILE A 1 116 ? 4.731 0.935 -24.266 1.00 85.06 116 ILE A N 1
AT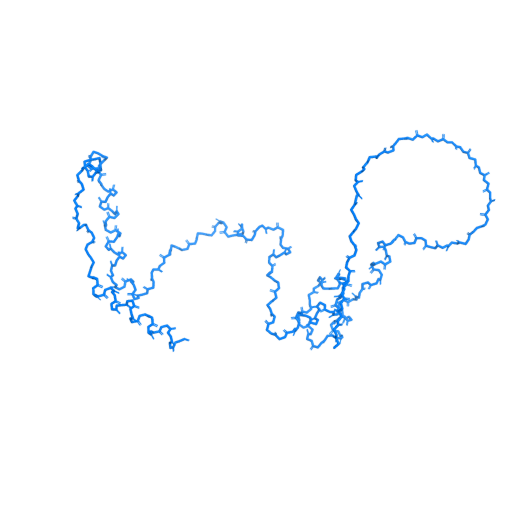OM 930 C CA . ILE A 1 116 ? 6.074 1.554 -24.222 1.00 85.06 116 ILE A CA 1
ATOM 931 C C . ILE A 1 116 ? 7.127 0.526 -24.641 1.00 85.06 116 ILE A C 1
ATOM 933 O O . ILE A 1 116 ? 8.088 0.856 -25.335 1.00 85.06 116 ILE A O 1
ATOM 937 N N . ALA A 1 117 ? 6.947 -0.737 -24.246 1.00 87.94 117 ALA A N 1
ATOM 938 C CA . ALA A 1 117 ? 7.819 -1.824 -24.676 1.00 87.94 117 ALA A CA 1
ATOM 939 C C . ALA A 1 117 ? 7.800 -1.989 -26.210 1.00 87.94 117 ALA A C 1
ATOM 941 O O . ALA A 1 117 ? 8.845 -2.235 -26.816 1.00 87.94 117 ALA A O 1
ATOM 942 N N . ALA A 1 118 ? 6.640 -1.776 -26.845 1.00 85.00 118 ALA A N 1
ATOM 943 C CA . ALA A 1 118 ? 6.468 -1.791 -28.298 1.00 85.00 118 ALA A CA 1
ATOM 944 C C . ALA A 1 118 ? 7.280 -0.703 -29.019 1.00 85.00 118 ALA A C 1
ATOM 946 O O . ALA A 1 118 ? 7.727 -0.934 -30.139 1.00 85.00 118 ALA A O 1
ATOM 947 N N . THR A 1 119 ? 7.562 0.434 -28.370 1.00 85.56 119 THR A N 1
ATOM 948 C CA . THR A 1 119 ? 8.469 1.463 -28.908 1.00 85.56 119 THR A CA 1
ATOM 949 C C . THR A 1 119 ? 9.910 0.948 -29.050 1.00 85.56 119 THR A C 1
ATOM 951 O O . THR A 1 119 ? 10.758 1.603 -29.644 1.00 85.56 119 THR A O 1
ATOM 954 N N . GLY A 1 120 ? 10.239 -0.217 -28.478 1.00 86.94 120 GLY A N 1
ATOM 955 C CA . GLY A 1 120 ? 11.559 -0.835 -28.607 1.00 86.94 120 GLY A CA 1
ATOM 956 C C . GLY A 1 120 ? 12.660 -0.140 -27.799 1.00 86.94 120 GLY A C 1
ATOM 957 O O . GLY A 1 120 ? 13.816 -0.562 -27.852 1.00 86.94 120 GLY A O 1
ATOM 958 N N . ILE A 1 121 ? 12.312 0.878 -27.003 1.00 88.19 121 ILE A N 1
ATOM 959 C CA . ILE A 1 121 ? 13.246 1.664 -26.180 1.00 88.19 121 ILE A CA 1
ATOM 960 C C . ILE A 1 121 ? 14.019 0.761 -25.216 1.00 88.19 121 ILE A C 1
ATOM 962 O O . ILE A 1 121 ? 15.220 0.945 -25.023 1.00 88.19 121 ILE A O 1
ATOM 966 N N . GLU A 1 122 ? 13.358 -0.251 -24.650 1.00 89.81 122 GLU A N 1
ATOM 967 C CA . GLU A 1 122 ? 14.000 -1.216 -23.758 1.00 89.81 122 GLU A CA 1
ATOM 968 C C . GLU A 1 122 ? 15.157 -1.946 -24.447 1.00 89.81 122 GLU A C 1
ATOM 970 O O . GLU A 1 122 ? 16.275 -1.975 -23.929 1.00 89.81 122 GLU A O 1
ATOM 975 N N . LYS A 1 123 ? 14.914 -2.463 -25.656 1.00 89.75 123 LYS A N 1
ATOM 976 C CA . LYS A 1 123 ? 15.911 -3.190 -26.452 1.00 89.75 123 LYS A CA 1
ATOM 977 C C . LYS A 1 123 ? 17.053 -2.270 -26.878 1.00 89.75 123 LYS A C 1
ATOM 979 O O . LYS A 1 123 ? 18.218 -2.645 -26.743 1.00 89.75 123 LYS A O 1
ATOM 984 N N . MET A 1 124 ? 16.735 -1.051 -27.325 1.00 88.31 124 MET A N 1
ATOM 985 C CA . MET A 1 124 ? 17.744 -0.050 -27.690 1.00 88.31 124 MET A CA 1
ATOM 986 C C . MET A 1 124 ? 18.650 0.279 -26.501 1.00 88.31 124 MET A C 1
ATOM 988 O O . MET A 1 124 ? 19.875 0.222 -26.613 1.00 88.31 124 MET A O 1
ATOM 992 N N . ARG A 1 125 ? 18.068 0.547 -25.327 1.00 90.00 125 ARG A N 1
ATOM 993 C CA . ARG A 1 125 ? 18.829 0.880 -24.119 1.00 90.00 125 ARG A CA 1
ATOM 994 C C . ARG A 1 125 ? 19.677 -0.296 -23.632 1.00 90.00 125 ARG A C 1
ATOM 996 O O . ARG A 1 125 ? 20.842 -0.099 -23.291 1.00 90.00 125 ARG A O 1
ATOM 1003 N N . GLN A 1 126 ? 19.138 -1.516 -23.645 1.00 90.75 126 GLN A N 1
ATOM 1004 C CA . GLN A 1 126 ? 19.879 -2.728 -23.278 1.00 90.75 126 GLN A CA 1
ATOM 1005 C C . GLN A 1 126 ? 21.079 -2.973 -24.208 1.00 90.75 126 GLN A C 1
ATOM 1007 O O . GLN A 1 126 ? 22.178 -3.255 -23.726 1.00 90.75 126 GLN A O 1
ATOM 1012 N N . ALA A 1 127 ? 20.912 -2.799 -25.524 1.00 90.94 127 ALA A N 1
ATOM 1013 C CA . ALA A 1 127 ? 22.008 -2.909 -26.487 1.00 90.94 127 ALA A CA 1
ATOM 1014 C C . ALA A 1 127 ? 23.107 -1.860 -26.234 1.00 90.94 127 ALA A C 1
ATOM 1016 O O . ALA A 1 127 ? 24.299 -2.180 -26.292 1.00 90.94 127 ALA A O 1
ATOM 1017 N N . TYR A 1 128 ? 22.724 -0.628 -25.885 1.00 88.56 128 TYR A N 1
ATOM 1018 C CA . TYR A 1 128 ? 23.662 0.441 -25.536 1.00 88.56 128 TYR A CA 1
ATOM 1019 C C . TYR A 1 128 ? 24.460 0.154 -24.268 1.00 88.56 128 TYR A C 1
ATOM 1021 O O . TYR A 1 128 ? 25.686 0.276 -24.283 1.00 88.56 128 TYR A O 1
ATOM 1029 N N . ILE A 1 129 ? 23.786 -0.283 -23.204 1.00 90.75 129 ILE A N 1
ATOM 1030 C CA . ILE A 1 129 ? 24.429 -0.660 -21.940 1.00 90.75 129 ILE A CA 1
ATOM 1031 C C . ILE A 1 129 ? 25.402 -1.820 -22.172 1.00 90.75 129 ILE A C 1
ATOM 1033 O O . ILE A 1 129 ? 26.544 -1.771 -21.717 1.00 90.75 129 ILE A O 1
ATOM 1037 N N . LYS A 1 130 ? 25.001 -2.836 -22.949 1.00 91.69 130 LYS A N 1
ATOM 1038 C CA . LYS A 1 130 ? 25.880 -3.959 -23.305 1.00 91.69 130 LYS A CA 1
ATOM 1039 C C . LYS A 1 130 ? 27.119 -3.475 -24.065 1.00 91.69 130 LYS A C 1
ATOM 1041 O O . LYS A 1 130 ? 28.236 -3.832 -23.699 1.00 91.69 130 LYS A O 1
ATOM 1046 N N . LYS A 1 131 ? 26.940 -2.596 -25.060 1.00 90.00 131 LYS A N 1
ATOM 1047 C CA . LYS A 1 131 ? 28.044 -1.990 -25.822 1.00 90.00 131 LYS A CA 1
ATOM 1048 C C . LYS A 1 131 ? 28.961 -1.144 -24.943 1.00 90.00 131 LYS A C 1
ATOM 1050 O O . LYS A 1 131 ? 30.156 -1.093 -25.205 1.00 90.00 131 LYS A O 1
ATOM 1055 N N . GLU A 1 132 ? 28.440 -0.449 -23.938 1.00 86.94 132 GLU A N 1
ATOM 1056 C CA . GLU A 1 132 ? 29.244 0.340 -23.003 1.00 86.94 132 GLU A CA 1
ATOM 1057 C C . GLU A 1 132 ? 30.016 -0.528 -22.006 1.00 86.94 132 GLU A C 1
ATOM 1059 O O . GLU A 1 132 ? 31.191 -0.257 -21.744 1.00 86.94 132 GLU A O 1
ATOM 1064 N N . ASN A 1 133 ? 29.400 -1.599 -21.508 1.00 90.38 133 ASN A N 1
ATOM 1065 C CA . ASN A 1 133 ? 30.046 -2.560 -20.619 1.00 90.38 133 ASN A CA 1
ATOM 1066 C C . ASN A 1 133 ? 31.191 -3.309 -21.312 1.00 90.38 133 ASN A C 1
ATOM 1068 O O . ASN A 1 133 ? 32.200 -3.585 -20.673 1.00 90.38 133 ASN A O 1
ATOM 1072 N N . SER A 1 134 ? 31.093 -3.550 -22.623 1.00 91.69 134 SER A N 1
ATOM 1073 C CA . SER A 1 134 ? 32.180 -4.145 -23.410 1.00 91.69 134 SER A CA 1
ATOM 1074 C C . SER A 1 134 ? 33.350 -3.191 -23.707 1.00 91.69 134 SER A C 1
ATOM 1076 O O . SER A 1 134 ? 34.399 -3.646 -24.161 1.00 91.69 134 SER A O 1
ATOM 1078 N N . LYS A 1 135 ? 33.222 -1.871 -23.486 1.00 89.44 135 LYS A N 1
ATOM 1079 C CA . LYS A 1 135 ? 34.311 -0.915 -23.770 1.00 89.44 135 LYS A CA 1
ATOM 1080 C C . LYS A 1 135 ? 35.392 -0.967 -22.698 1.00 89.44 135 LYS A C 1
ATOM 1082 O O . LYS A 1 135 ? 35.115 -0.850 -21.504 1.00 89.44 135 LYS A O 1
ATOM 1087 N N . ARG A 1 136 ? 36.652 -0.994 -23.137 1.00 89.44 136 ARG A N 1
ATOM 1088 C CA . ARG A 1 136 ? 37.824 -0.878 -22.257 1.00 89.44 136 ARG A CA 1
ATOM 1089 C C . ARG A 1 136 ? 37.897 0.516 -21.618 1.00 89.44 136 ARG A C 1
ATOM 1091 O O . ARG A 1 136 ? 37.530 1.507 -22.250 1.00 89.44 136 ARG A O 1
ATOM 1098 N N . SER A 1 137 ? 38.446 0.609 -20.404 1.00 84.25 137 SER A N 1
ATOM 1099 C CA . SER A 1 137 ? 38.571 1.863 -19.631 1.00 84.25 137 SER A CA 1
ATOM 1100 C C . SER A 1 137 ? 39.149 3.040 -20.446 1.00 84.25 137 SER A C 1
ATOM 1102 O O . SER A 1 137 ? 38.570 4.124 -20.477 1.00 84.25 137 SER A O 1
ATOM 1104 N N . LYS A 1 138 ? 40.195 2.799 -21.256 1.00 88.19 138 LYS A N 1
ATOM 1105 C CA . LYS A 1 138 ? 40.803 3.815 -22.145 1.00 88.19 138 LYS A CA 1
ATOM 1106 C C . LYS A 1 138 ? 39.829 4.382 -23.191 1.00 88.19 138 LYS A C 1
ATOM 1108 O O . LYS A 1 138 ? 39.896 5.558 -23.538 1.00 88.19 138 LYS A O 1
ATOM 1113 N N . GLN A 1 139 ? 38.904 3.562 -23.692 1.00 85.44 139 GLN A N 1
ATOM 1114 C CA . GLN A 1 139 ? 37.875 3.991 -24.642 1.00 85.44 139 GLN A CA 1
ATOM 1115 C C . GLN A 1 139 ? 36.762 4.789 -23.949 1.00 85.44 139 GLN A C 1
ATOM 1117 O O . GLN A 1 139 ? 36.220 5.715 -24.552 1.00 85.44 139 GLN A O 1
ATOM 1122 N N . LYS A 1 140 ? 36.449 4.473 -22.683 1.00 87.94 140 LYS A N 1
ATOM 1123 C CA . LYS A 1 140 ? 35.533 5.277 -21.858 1.00 87.94 140 LYS A CA 1
ATOM 1124 C C . LYS A 1 140 ? 36.123 6.663 -21.576 1.00 87.94 140 LYS A C 1
ATOM 1126 O O . LYS A 1 140 ? 35.433 7.652 -21.789 1.00 87.94 140 LYS A O 1
ATOM 1131 N N . GLN A 1 141 ? 37.413 6.740 -21.230 1.00 87.00 141 GLN A N 1
ATOM 1132 C CA . GLN A 1 141 ? 38.111 8.007 -20.980 1.00 87.00 141 GLN A CA 1
ATOM 1133 C C . GLN A 1 141 ? 38.111 8.925 -22.214 1.00 87.00 141 GLN A C 1
ATOM 1135 O O . GLN A 1 141 ? 37.716 10.080 -22.114 1.00 87.00 141 GLN A O 1
ATOM 1140 N N . ARG A 1 142 ? 38.437 8.397 -23.406 1.00 87.56 142 ARG A N 1
ATOM 1141 C CA . ARG A 1 142 ? 38.358 9.168 -24.665 1.00 87.56 142 ARG A CA 1
ATOM 1142 C C . ARG A 1 142 ? 36.939 9.636 -24.992 1.00 87.56 142 ARG A C 1
ATOM 1144 O O . ARG A 1 142 ? 36.757 10.744 -25.479 1.00 87.56 142 ARG A O 1
ATOM 1151 N N . GLY A 1 143 ? 35.941 8.793 -24.727 1.00 83.00 143 GLY A N 1
ATOM 1152 C CA . GLY A 1 143 ? 34.533 9.126 -24.950 1.00 83.00 143 GLY A CA 1
ATOM 1153 C C . GLY A 1 143 ? 33.973 10.177 -23.987 1.00 83.00 143 GLY A C 1
ATOM 1154 O O . GLY A 1 143 ? 32.942 10.760 -24.307 1.00 83.00 143 GLY A O 1
ATOM 1155 N N . CYS A 1 144 ? 34.637 10.407 -22.849 1.00 83.56 144 CYS A N 1
ATOM 1156 C CA . CYS A 1 144 ? 34.338 11.502 -21.926 1.00 83.56 144 CYS A CA 1
ATOM 1157 C C . CYS A 1 144 ? 34.872 12.835 -22.470 1.00 83.56 144 CYS A C 1
ATOM 1159 O O . CYS A 1 144 ? 34.163 13.833 -22.465 1.00 83.56 144 CYS A O 1
ATOM 1161 N N . THR A 1 145 ? 36.092 12.832 -23.018 1.00 86.75 145 THR A N 1
ATOM 1162 C CA . THR A 1 145 ? 36.728 14.037 -23.576 1.00 86.75 145 THR A CA 1
ATOM 1163 C C . THR A 1 145 ? 36.149 14.443 -24.934 1.00 86.75 145 THR A C 1
ATOM 1165 O O . THR A 1 145 ? 36.092 15.626 -25.246 1.00 86.75 145 THR A O 1
ATOM 1168 N N . GLN A 1 146 ? 35.724 13.476 -25.754 1.00 85.62 146 GLN A N 1
ATOM 1169 C CA . GLN A 1 146 ? 35.115 13.720 -27.066 1.00 85.62 146 GLN A CA 1
ATOM 1170 C C . GLN A 1 146 ? 33.838 12.882 -27.231 1.00 85.62 146 GLN A C 1
ATOM 1172 O O . GLN A 1 146 ? 33.881 11.743 -27.725 1.00 85.62 146 GLN A O 1
ATOM 1177 N N . PRO A 1 147 ? 32.681 13.408 -26.797 1.00 85.44 147 PRO A N 1
ATOM 1178 C CA . PRO A 1 147 ? 31.418 12.705 -26.926 1.00 85.44 147 PRO A CA 1
ATOM 1179 C C . PRO A 1 147 ? 30.962 12.663 -28.389 1.00 85.44 147 PRO A C 1
ATOM 1181 O O . PRO A 1 147 ? 30.882 13.674 -29.076 1.00 85.44 147 PRO A O 1
ATOM 1184 N N . LYS A 1 148 ? 30.600 11.466 -28.862 1.00 82.50 148 LYS A N 1
ATOM 1185 C CA . LYS A 1 148 ? 29.849 11.300 -30.115 1.00 82.50 148 LYS A CA 1
ATOM 1186 C C . LYS A 1 148 ? 28.354 11.457 -29.821 1.00 82.50 148 LYS A C 1
ATOM 1188 O O . LYS A 1 148 ? 27.817 10.649 -29.056 1.00 82.50 148 LYS A O 1
ATOM 1193 N N . MET A 1 149 ? 27.728 12.487 -30.388 1.00 82.94 149 MET A N 1
ATOM 1194 C CA . MET A 1 149 ? 26.290 12.774 -30.274 1.00 82.94 149 MET A CA 1
ATOM 1195 C C . MET A 1 149 ? 25.451 11.780 -31.099 1.00 82.94 149 MET A C 1
ATOM 1197 O O . MET A 1 149 ? 26.000 11.040 -31.912 1.00 82.94 149 MET A O 1
ATOM 1201 N N . GLY A 1 150 ? 24.135 11.715 -30.857 1.00 80.81 150 GLY A N 1
ATOM 1202 C CA . GLY A 1 150 ? 23.211 10.889 -31.656 1.00 80.81 150 GLY A CA 1
ATOM 1203 C C . GLY A 1 150 ? 23.253 9.383 -31.372 1.00 80.81 150 GLY A C 1
ATOM 1204 O O . GLY A 1 150 ? 22.942 8.571 -32.233 1.00 80.81 150 GLY A O 1
ATOM 1205 N N . LYS A 1 151 ? 23.671 8.968 -30.169 1.00 77.00 151 LYS A N 1
ATOM 1206 C CA . LYS A 1 151 ? 23.711 7.539 -29.805 1.00 77.00 151 LYS A CA 1
ATOM 1207 C C . LYS A 1 151 ? 22.302 6.938 -29.728 1.00 77.00 151 LYS A C 1
ATOM 1209 O O . LYS A 1 151 ? 22.067 5.850 -30.227 1.00 77.00 151 LYS A O 1
ATOM 1214 N N . MET A 1 152 ? 21.351 7.625 -29.118 1.00 76.19 152 MET A N 1
ATOM 1215 C CA . MET A 1 152 ? 19.975 7.139 -29.026 1.00 76.19 152 MET A CA 1
ATOM 1216 C C . MET A 1 152 ? 19.088 8.129 -29.753 1.00 76.19 152 MET A C 1
ATOM 1218 O O . MET A 1 152 ? 18.656 9.103 -29.146 1.00 76.19 152 MET A O 1
ATOM 1222 N N . ASP A 1 153 ? 18.895 7.908 -31.049 1.00 77.19 153 ASP A N 1
ATOM 1223 C CA . ASP A 1 153 ? 17.907 8.663 -31.806 1.00 77.19 153 ASP A CA 1
ATOM 1224 C C . ASP A 1 153 ? 16.558 7.951 -31.703 1.00 77.19 153 ASP A C 1
ATOM 1226 O O . ASP A 1 153 ? 16.470 6.732 -31.872 1.00 77.19 153 ASP A O 1
ATOM 1230 N N . ILE A 1 154 ? 15.534 8.701 -31.320 1.00 81.38 154 ILE A N 1
ATOM 1231 C CA . ILE A 1 154 ? 14.182 8.200 -31.091 1.00 81.38 154 ILE A CA 1
ATOM 1232 C C . ILE A 1 154 ? 13.259 9.124 -31.867 1.00 81.38 154 ILE A C 1
ATOM 1234 O O . ILE A 1 154 ? 13.342 10.341 -31.717 1.00 81.38 154 ILE A O 1
ATOM 1238 N N . ASP A 1 155 ? 12.357 8.543 -32.655 1.00 82.44 155 ASP A N 1
ATOM 1239 C CA . ASP A 1 155 ? 11.327 9.319 -33.333 1.00 82.44 155 ASP A CA 1
ATOM 1240 C C . ASP A 1 155 ? 10.394 9.976 -32.304 1.00 82.44 155 ASP A C 1
ATOM 1242 O O . ASP A 1 155 ? 9.588 9.322 -31.630 1.00 82.44 155 ASP A O 1
ATOM 1246 N N . TYR A 1 156 ? 10.526 11.296 -32.188 1.00 82.38 156 TYR A N 1
ATOM 1247 C CA . TYR A 1 156 ? 9.741 12.115 -31.279 1.00 82.38 156 TYR A CA 1
ATOM 1248 C C . TYR A 1 156 ? 8.258 12.126 -31.649 1.00 82.38 156 TYR A C 1
ATOM 1250 O O . TYR A 1 156 ? 7.424 12.163 -30.745 1.00 82.38 156 TYR A O 1
ATOM 1258 N N . GLN A 1 157 ? 7.910 12.065 -32.940 1.00 80.69 157 GLN A N 1
ATOM 1259 C CA . GLN A 1 157 ? 6.514 12.107 -33.381 1.00 80.69 157 GLN A CA 1
ATOM 1260 C C . GLN A 1 157 ? 5.800 10.807 -33.019 1.00 80.69 157 GLN A C 1
ATOM 1262 O O . GLN A 1 157 ? 4.748 10.840 -32.378 1.00 80.69 157 GLN A O 1
ATOM 1267 N N . GLY A 1 158 ? 6.408 9.661 -33.334 1.00 77.75 158 GLY A N 1
ATOM 1268 C CA . GLY A 1 158 ? 5.895 8.355 -32.933 1.00 77.75 158 GLY A CA 1
ATOM 1269 C C . GLY A 1 158 ? 5.796 8.199 -31.414 1.00 77.75 158 GLY A C 1
ATOM 1270 O O . GLY A 1 158 ? 4.799 7.680 -30.907 1.00 77.75 158 GLY A O 1
ATOM 1271 N N . PHE A 1 159 ? 6.786 8.694 -30.665 1.00 81.31 159 PHE A N 1
ATOM 1272 C CA . PHE A 1 159 ? 6.770 8.648 -29.203 1.00 81.31 159 PHE A CA 1
ATOM 1273 C C . PHE A 1 159 ? 5.668 9.530 -28.602 1.00 81.31 159 PHE A C 1
ATOM 1275 O O . PHE A 1 159 ? 4.892 9.060 -27.768 1.00 81.31 159 PHE A O 1
ATOM 1282 N N . ALA A 1 160 ? 5.549 10.778 -29.061 1.00 82.25 160 ALA A N 1
ATOM 1283 C CA . ALA A 1 160 ? 4.511 11.705 -28.622 1.00 82.25 160 ALA A CA 1
ATOM 1284 C C . ALA A 1 160 ? 3.106 11.191 -28.965 1.00 82.25 160 ALA A C 1
ATOM 1286 O O . ALA A 1 160 ? 2.228 11.191 -28.103 1.00 82.25 160 ALA A O 1
ATOM 1287 N N . TRP A 1 161 ? 2.898 10.675 -30.181 1.00 80.50 161 TRP A N 1
ATOM 1288 C CA . TRP A 1 161 ? 1.615 10.101 -30.584 1.00 80.50 161 TRP A CA 1
ATOM 1289 C C . TRP A 1 161 ? 1.243 8.891 -29.721 1.00 80.50 161 TRP A C 1
ATOM 1291 O O . TRP A 1 161 ? 0.102 8.778 -29.274 1.00 80.50 161 TRP A O 1
ATOM 1301 N N . ARG A 1 162 ? 2.214 8.026 -29.387 1.00 80.94 162 ARG A N 1
ATOM 1302 C CA . ARG A 1 162 ? 1.988 6.893 -28.476 1.00 80.94 162 ARG A CA 1
ATOM 1303 C C . ARG A 1 162 ? 1.609 7.358 -27.068 1.00 80.94 162 ARG A C 1
ATOM 1305 O O . ARG A 1 162 ? 0.676 6.799 -26.499 1.00 80.94 162 ARG A O 1
ATOM 1312 N N . ILE A 1 163 ? 2.285 8.381 -26.532 1.00 81.56 163 ILE A N 1
ATOM 1313 C CA . ILE A 1 163 ? 1.956 9.023 -25.243 1.00 81.56 163 ILE A CA 1
ATOM 1314 C C . ILE A 1 163 ? 0.531 9.570 -25.237 1.00 81.56 163 ILE A C 1
ATOM 1316 O O . ILE A 1 163 ? -0.233 9.300 -24.310 1.00 81.56 163 ILE A O 1
ATOM 1320 N N . LEU A 1 164 ? 0.143 10.277 -26.292 1.00 81.25 164 LEU A N 1
ATOM 1321 C CA . LEU A 1 164 ? -1.199 10.836 -26.419 1.00 81.25 164 LEU A CA 1
ATOM 1322 C C . LEU A 1 164 ? -2.269 9.741 -26.535 1.00 81.25 164 LEU A C 1
ATOM 1324 O O . LEU A 1 164 ? -3.319 9.843 -25.903 1.00 81.25 164 LEU A O 1
ATOM 1328 N N . GLN A 1 165 ? -1.996 8.650 -27.259 1.00 76.19 165 GLN A N 1
ATOM 1329 C CA . GLN A 1 165 ? -2.893 7.489 -27.287 1.00 76.19 165 GLN A CA 1
ATOM 1330 C C . GLN A 1 165 ? -3.101 6.865 -25.898 1.00 76.19 165 GLN A C 1
ATOM 1332 O O . GLN A 1 165 ? -4.197 6.389 -25.611 1.00 76.19 165 GLN A O 1
ATOM 1337 N N . ILE A 1 166 ? -2.084 6.874 -25.030 1.00 70.69 166 ILE A N 1
ATOM 1338 C CA . ILE A 1 166 ? -2.190 6.351 -23.659 1.00 70.69 166 ILE A CA 1
ATOM 1339 C C . ILE A 1 166 ? -3.101 7.238 -22.822 1.00 70.69 166 ILE A C 1
ATOM 1341 O O . ILE A 1 166 ? -4.030 6.716 -22.216 1.00 70.69 166 ILE A O 1
ATOM 1345 N N . SER A 1 167 ? -2.882 8.558 -22.843 1.00 66.69 167 SER A N 1
ATOM 1346 C CA . SER A 1 167 ? -3.710 9.515 -22.096 1.00 66.69 167 SER A CA 1
ATOM 1347 C C . SER A 1 167 ? -5.188 9.406 -22.468 1.00 66.69 167 SER A C 1
ATOM 1349 O O . SER A 1 167 ? -6.046 9.546 -21.606 1.00 66.69 167 SER A O 1
ATOM 1351 N N . ASN A 1 168 ? -5.487 9.137 -23.740 1.00 70.88 168 ASN A N 1
ATOM 1352 C CA . ASN A 1 168 ? -6.860 8.958 -24.201 1.00 70.88 168 ASN A CA 1
ATOM 1353 C C . ASN A 1 168 ? -7.437 7.583 -23.845 1.00 70.88 168 ASN A C 1
ATOM 1355 O O . ASN A 1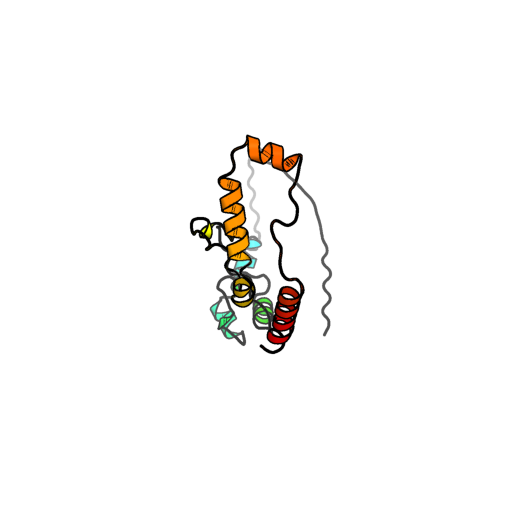 168 ? -8.640 7.472 -23.665 1.00 70.88 168 ASN A O 1
ATOM 1359 N N . LYS A 1 169 ? -6.614 6.535 -23.719 1.00 63.88 169 LYS A N 1
ATOM 1360 C CA . LYS A 1 169 ? -7.089 5.189 -23.365 1.00 63.88 169 LYS A CA 1
ATOM 1361 C C . LYS A 1 169 ? -7.303 5.008 -21.860 1.00 63.88 169 LYS A C 1
ATOM 1363 O O . LYS A 1 169 ? -8.242 4.336 -21.472 1.00 63.88 169 LYS A O 1
ATOM 1368 N N . THR A 1 170 ? -6.493 5.652 -21.019 1.00 59.97 170 THR A N 1
ATOM 1369 C CA . THR A 1 170 ? -6.630 5.607 -19.549 1.00 59.97 170 THR A CA 1
ATOM 1370 C C . THR A 1 170 ? -7.763 6.475 -18.995 1.00 59.97 170 THR A C 1
ATOM 1372 O O . THR A 1 170 ? -7.990 6.457 -17.796 1.00 59.97 170 THR A O 1
ATOM 1375 N N . GLN A 1 171 ? -8.418 7.286 -19.831 1.00 53.69 171 GLN A N 1
ATOM 1376 C CA . GLN A 1 171 ? -9.580 8.105 -19.447 1.00 53.69 171 GLN A CA 1
ATOM 1377 C C . GLN A 1 171 ? -10.919 7.377 -19.672 1.00 53.69 171 GLN A C 1
ATOM 1379 O O . GLN A 1 171 ? -11.959 7.893 -19.277 1.00 53.69 171 GLN A O 1
ATOM 1384 N N . PHE A 1 172 ? -10.901 6.205 -20.320 1.00 47.62 172 PHE A N 1
ATOM 1385 C CA . PHE A 1 172 ? -12.097 5.432 -20.683 1.00 47.62 172 PHE A CA 1
ATOM 1386 C C . PHE A 1 172 ? -12.150 4.023 -20.059 1.00 47.62 172 PHE A C 1
ATOM 1388 O O . PHE A 1 172 ? -13.069 3.273 -20.378 1.00 47.62 172 PHE A O 1
ATOM 1395 N N . ASP A 1 173 ? -11.219 3.699 -19.158 1.00 41.19 173 ASP A N 1
ATOM 1396 C CA . ASP A 1 173 ? -11.239 2.522 -18.271 1.00 41.19 173 ASP A CA 1
ATOM 1397 C C . ASP A 1 173 ? -11.184 3.001 -16.809 1.00 41.19 173 ASP A C 1
ATOM 1399 O O . ASP A 1 173 ? 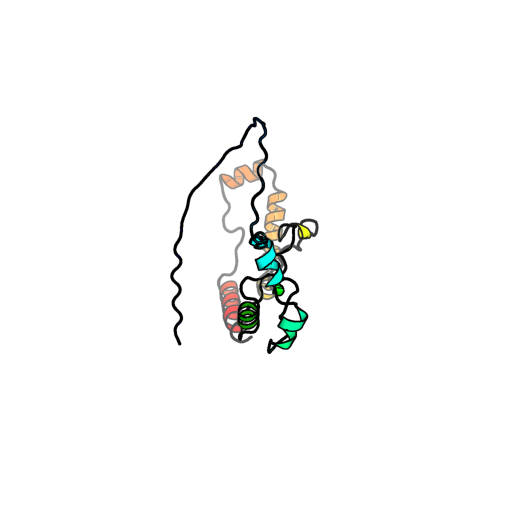-11.858 2.389 -15.948 1.00 41.19 173 ASP A O 1
#

InterPro domains:
  IPR007180 Domain of unknown function DUF382 [PF04037] (58-158)
  IPR052584 Pre-mRNA Spliceosomal U2 snRNP Complex Component [PTHR12785] (12-158)

Radius of gyration: 34.53 Å; chains: 1; bounding box: 66×34×102 Å

Organism: Aegilops tauschii subsp. strangulata (NCBI:txid200361)

Secondary structure (DSSP, 8-state):
------PPP-----------------------------HHHHHHHTPPPHHHHHHHSS-GGG--TTGGGSSSHHHHHHHHHSTTPPPPPTTTT-SS-TTGGGTTS-PPPP---HHHHTTTHHHHHHHHHHHHHTS-HHHHHHHHHS--S-SS---HHHHHHHHHHHHHHTT--

pLDDT: mean 74.31, std 22.73, range [26.44, 94.88]

Foldseek 3Di:
DDDDDDDDDDDDDDDDDDDDDDDDDDDDDDDDPPPPPPPVVVLVVPQDQLVVLLVPDPDSVQRDRCLSVDPDSNVVSVQSPDPPDDDDDPCPPPPDDPCPVCPPPDDDPDDDDPLVVVQVVVVLVVVVVVVVVPDDPVVVVVCVVPPDPDSDDGPPVVVVVSVVVVVVVVVPD

Sequence (173 aa):
EKFSFTVTATAKGEGNEKEASNDAAKKKGSDVDYDEQDAPKKKQLQRMKIAELKQICNKPDVVEVWDATAVDPELLVYLKSYRNTVPVPRHWSQKRKFLQAKRGIAKRPFQLPVFIAATGIEKMRQAYIKKENSKRSKQKQRGCTQPKMGKMDIDYQGFAWRILQISNKTQFD